Protein AF-A0A3D2BXC0-F1 (afdb_monomer_lite)

pLDDT: mean 96.41, std 3.08, range [80.19, 98.62]

Foldseek 3Di:
DVVDDDDPDDDPDDPVLVVVVVVVVVVVCVVVVLDPADKDWDWDADPVPRDIDTDDIGSHQDPVNVVVCVVPVPPRPD

Radius of gyration: 13.03 Å; chains: 1; bounding box: 36×25×29 Å

Sequence (78 aa):
TGDSITVAPALTLTDKEYQIMRNASIAVLREIGVDTGGSNVQFAVNPRDGRLIIIEMSPRLPRSSALASKATGFPIAK

Structure (mmCIF, N/CA/C/O backbone):
data_AF-A0A3D2BXC0-F1
#
_entry.id   AF-A0A3D2BXC0-F1
#
loop_
_atom_site.group_PDB
_atom_site.id
_atom_site.type_symbol
_atom_site.label_atom_id
_atom_site.label_alt_id
_atom_site.label_comp_id
_atom_site.label_asym_id
_atom_site.label_entity_id
_atom_site.label_seq_id
_atom_site.pdbx_PDB_ins_code
_atom_site.Cartn_x
_atom_site.Cartn_y
_atom_site.Cartn_z
_atom_site.occupancy
_atom_site.B_iso_or_equiv
_atom_site.auth_seq_id
_atom_site.auth_comp_id
_atom_site.auth_asym_id
_atom_site.auth_atom_id
_atom_site.pdbx_PDB_model_num
ATOM 1 N N . THR A 1 1 ? 1.835 14.646 -0.636 1.00 80.19 1 THR A N 1
ATOM 2 C CA . THR A 1 1 ? 2.237 14.219 0.729 1.00 80.19 1 THR A CA 1
ATOM 3 C C . THR A 1 1 ? 3.485 14.906 1.282 1.00 80.19 1 THR A C 1
ATOM 5 O O . THR A 1 1 ? 3.766 14.736 2.458 1.00 80.19 1 THR A O 1
ATOM 8 N N . GLY A 1 2 ? 4.257 15.661 0.487 1.00 88.38 2 GLY A N 1
ATOM 9 C CA . GLY A 1 2 ? 5.589 16.140 0.885 1.00 88.38 2 GLY A CA 1
ATOM 10 C C . GLY A 1 2 ? 5.662 17.143 2.039 1.00 88.38 2 GLY A C 1
ATOM 11 O O . GLY A 1 2 ? 6.713 17.206 2.664 1.00 88.38 2 GLY A O 1
ATOM 12 N N . ASP A 1 3 ? 4.569 17.856 2.311 1.00 96.19 3 ASP A N 1
ATOM 13 C CA . ASP A 1 3 ? 4.495 18.911 3.334 1.00 96.19 3 ASP A CA 1
ATOM 14 C C . ASP A 1 3 ? 3.679 18.467 4.560 1.00 96.19 3 ASP A C 1
ATOM 16 O O . ASP A 1 3 ? 3.296 19.269 5.407 1.00 96.19 3 ASP A O 1
ATOM 20 N N . SER A 1 4 ? 3.367 17.173 4.648 1.00 95.88 4 SER A N 1
ATOM 21 C CA . SER A 1 4 ? 2.585 16.591 5.736 1.00 95.88 4 SER A CA 1
ATOM 22 C C . SER A 1 4 ? 3.491 15.830 6.697 1.00 95.88 4 SER A C 1
ATOM 24 O O . SER A 1 4 ? 4.428 15.149 6.276 1.00 95.88 4 SER A O 1
ATOM 26 N N . ILE A 1 5 ? 3.164 15.863 7.990 1.00 97.81 5 ILE A N 1
ATOM 27 C CA . ILE A 1 5 ? 3.691 14.870 8.930 1.00 97.81 5 ILE A CA 1
ATOM 28 C C . ILE A 1 5 ? 3.093 13.516 8.543 1.00 97.81 5 ILE A C 1
ATOM 30 O O . ILE A 1 5 ? 1.882 13.391 8.362 1.00 97.81 5 ILE A O 1
ATOM 34 N N . THR A 1 6 ? 3.947 12.508 8.392 1.00 97.38 6 THR A N 1
ATOM 35 C CA . THR A 1 6 ? 3.541 11.147 8.027 1.00 97.38 6 THR A CA 1
ATOM 36 C C . THR A 1 6 ? 4.218 10.141 8.945 1.00 97.38 6 THR A C 1
ATOM 38 O O . THR A 1 6 ? 5.287 10.407 9.493 1.00 97.38 6 THR A O 1
ATOM 41 N N . VAL A 1 7 ? 3.574 8.992 9.135 1.00 97.44 7 VAL A N 1
ATOM 42 C CA . VAL A 1 7 ? 4.046 7.914 10.010 1.00 97.44 7 VAL A CA 1
ATOM 43 C C . VAL A 1 7 ? 4.004 6.583 9.269 1.00 97.44 7 VAL A C 1
ATOM 45 O O . VAL A 1 7 ? 3.252 6.421 8.306 1.00 97.44 7 VAL A O 1
ATOM 48 N N . ALA A 1 8 ? 4.812 5.631 9.729 1.00 96.88 8 ALA A N 1
ATOM 49 C CA . ALA A 1 8 ? 4.776 4.245 9.286 1.00 96.88 8 ALA A CA 1
ATOM 50 C C . ALA A 1 8 ? 4.796 3.321 10.521 1.00 96.88 8 ALA A C 1
ATOM 52 O O . ALA A 1 8 ? 5.621 3.559 11.407 1.00 96.88 8 ALA A O 1
ATOM 53 N N . PRO A 1 9 ? 3.940 2.278 10.591 1.00 97.81 9 PRO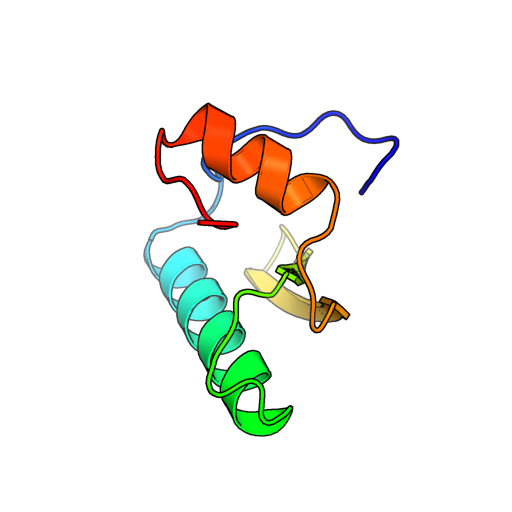 A N 1
ATOM 54 C CA . PRO A 1 9 ? 2.942 1.864 9.593 1.00 97.81 9 PRO A CA 1
ATOM 55 C C . PRO A 1 9 ? 1.639 2.692 9.651 1.00 97.81 9 PRO A C 1
ATOM 57 O O . PRO A 1 9 ? 1.529 3.651 10.412 1.00 97.81 9 PRO A O 1
ATOM 60 N N .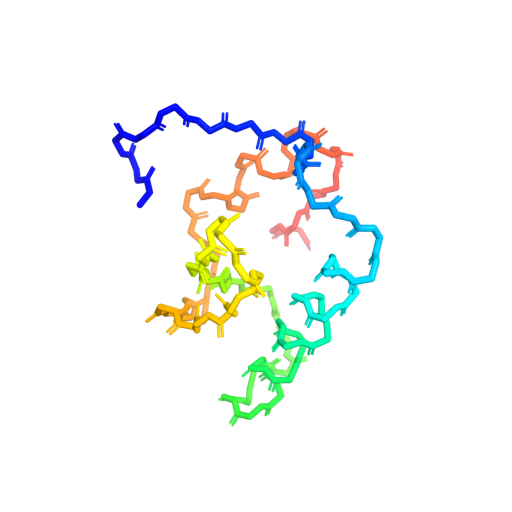 ALA A 1 10 ? 0.644 2.320 8.835 1.00 97.75 10 ALA A N 1
ATOM 61 C CA . ALA A 1 10 ? -0.724 2.822 8.980 1.00 97.75 10 ALA A CA 1
ATOM 62 C C . ALA A 1 10 ? -1.312 2.375 10.332 1.00 97.75 10 ALA A C 1
ATOM 64 O O . ALA A 1 10 ? -1.137 1.224 10.721 1.00 97.75 10 ALA A O 1
ATOM 65 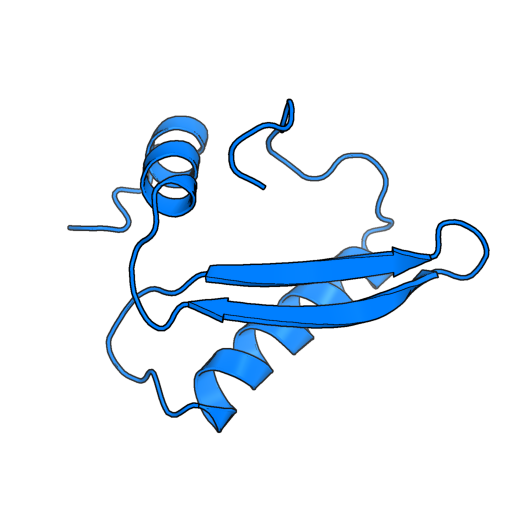N N . LEU A 1 11 ? -2.000 3.282 11.037 1.00 98.06 11 LEU A N 1
ATOM 66 C CA . LEU A 1 11 ? -2.417 3.063 12.432 1.00 98.06 11 LEU A CA 1
ATOM 67 C C . LEU A 1 11 ? -3.924 2.849 12.620 1.00 98.06 11 LEU A C 1
ATOM 69 O O . LEU A 1 11 ? -4.330 2.203 13.578 1.00 98.06 11 LEU A O 1
ATOM 73 N N . THR A 1 12 ? -4.759 3.410 11.743 1.00 98.25 12 THR A N 1
ATOM 74 C CA . THR A 1 12 ? -6.215 3.524 11.967 1.00 98.25 12 THR A CA 1
ATOM 75 C C . THR A 1 12 ? -7.058 2.735 10.970 1.00 98.25 12 THR A C 1
ATOM 77 O O . THR A 1 12 ? -8.261 2.954 10.892 1.00 98.25 12 THR A O 1
ATOM 80 N N . LEU A 1 13 ? -6.440 1.859 10.179 1.00 98.19 13 LEU A N 1
ATOM 81 C CA . LEU A 1 13 ? -7.163 0.945 9.301 1.00 98.19 13 LEU A CA 1
ATOM 82 C C . LEU A 1 13 ? -7.385 -0.372 10.031 1.00 98.19 13 LEU A C 1
ATOM 84 O O . LEU A 1 13 ? -6.464 -0.906 10.653 1.00 98.19 13 LEU A O 1
ATOM 88 N N . THR A 1 14 ? -8.585 -0.925 9.906 1.00 98.44 14 THR A N 1
ATOM 89 C CA . THR A 1 14 ? -8.794 -2.336 10.225 1.00 98.44 14 THR A CA 1
ATOM 90 C C . THR A 1 14 ? -7.987 -3.206 9.263 1.00 98.44 14 THR A C 1
ATOM 92 O O . THR A 1 14 ? -7.670 -2.793 8.145 1.00 98.44 14 THR A O 1
ATOM 95 N N . ASP A 1 15 ? -7.695 -4.447 9.657 1.00 98.44 15 ASP A N 1
ATOM 96 C CA . ASP A 1 15 ? -6.995 -5.378 8.765 1.00 98.44 15 ASP A CA 1
ATOM 97 C C . ASP A 1 15 ? -7.749 -5.558 7.434 1.00 98.44 15 ASP A C 1
ATOM 99 O O . ASP A 1 15 ? -7.143 -5.502 6.369 1.00 98.44 15 ASP A O 1
ATOM 103 N N . LYS A 1 16 ? -9.088 -5.634 7.461 1.00 98.19 16 LYS A N 1
ATOM 104 C CA . LYS A 1 16 ? -9.908 -5.744 6.242 1.00 98.19 16 LYS A CA 1
ATOM 105 C C . LYS A 1 16 ? -9.706 -4.563 5.289 1.00 98.19 16 LYS A C 1
ATOM 107 O O . LYS A 1 16 ? -9.499 -4.773 4.096 1.00 98.19 16 LYS A O 1
ATOM 112 N N . GLU A 1 17 ? -9.745 -3.333 5.797 1.00 98.38 17 GLU A N 1
ATOM 113 C CA . GLU A 1 17 ? -9.512 -2.131 4.983 1.00 98.38 17 GLU A CA 1
ATOM 114 C C . GLU A 1 17 ? -8.076 -2.083 4.455 1.00 98.38 17 GLU A C 1
ATOM 116 O O . GLU A 1 17 ? -7.849 -1.749 3.289 1.00 98.38 17 GLU A O 1
ATOM 121 N N . TYR A 1 18 ? -7.107 -2.477 5.285 1.00 98.50 18 TYR A N 1
ATOM 122 C CA . TYR A 1 18 ? -5.709 -2.561 4.881 1.00 98.50 18 TYR A CA 1
ATOM 123 C C . TYR A 1 18 ? -5.505 -3.574 3.746 1.00 98.50 18 TYR A C 1
ATOM 125 O O . TYR A 1 18 ? -4.828 -3.262 2.765 1.00 98.50 18 TYR A O 1
ATOM 133 N N . GLN A 1 19 ? -6.135 -4.752 3.814 1.00 98.62 19 GLN A N 1
ATOM 134 C CA . GLN A 1 19 ? -6.065 -5.743 2.735 1.00 98.62 19 GLN A CA 1
ATOM 135 C C . GLN A 1 19 ? -6.697 -5.227 1.433 1.00 98.62 19 GLN A C 1
ATOM 137 O O . GLN A 1 19 ? -6.157 -5.479 0.355 1.00 98.62 19 GLN A O 1
ATOM 142 N N . ILE A 1 20 ? -7.792 -4.460 1.503 1.00 98.38 20 ILE A N 1
ATOM 143 C CA . ILE A 1 20 ? -8.387 -3.817 0.318 1.00 98.38 20 ILE A CA 1
ATOM 144 C C . ILE A 1 20 ? -7.393 -2.822 -0.299 1.00 98.38 20 ILE A C 1
ATOM 146 O O . ILE A 1 20 ? -7.128 -2.890 -1.502 1.00 98.38 20 ILE A O 1
ATOM 150 N N . MET A 1 21 ? -6.786 -1.953 0.516 1.00 98.62 21 MET A N 1
ATOM 151 C CA . MET A 1 21 ? -5.775 -0.991 0.059 1.00 98.62 21 MET A CA 1
ATOM 152 C C . MET A 1 21 ? -4.543 -1.687 -0.540 1.00 98.62 21 MET A C 1
ATOM 154 O O . MET A 1 21 ? -4.038 -1.274 -1.589 1.00 98.62 21 MET A O 1
ATOM 158 N N . ARG A 1 22 ? -4.085 -2.782 0.076 1.00 98.56 22 ARG A N 1
ATOM 159 C CA . ARG A 1 22 ? -2.982 -3.613 -0.423 1.00 98.56 22 ARG A CA 1
ATOM 160 C C . ARG A 1 22 ? -3.306 -4.212 -1.791 1.00 98.56 22 ARG A C 1
ATOM 162 O O . ARG A 1 22 ? -2.499 -4.100 -2.714 1.00 98.56 22 ARG A O 1
ATOM 169 N N . ASN A 1 23 ? -4.479 -4.828 -1.933 1.00 98.62 23 ASN A N 1
ATOM 170 C CA . ASN A 1 23 ? -4.902 -5.458 -3.184 1.00 98.62 23 ASN A CA 1
ATOM 171 C C . ASN A 1 23 ? -5.050 -4.424 -4.305 1.00 98.62 23 ASN A C 1
ATOM 173 O O . ASN A 1 23 ? -4.549 -4.647 -5.407 1.00 98.62 23 ASN A O 1
ATOM 177 N N . ALA A 1 24 ? -5.658 -3.272 -4.005 1.00 98.56 24 ALA A N 1
ATOM 178 C CA . ALA A 1 24 ? -5.760 -2.159 -4.943 1.00 98.56 24 ALA A CA 1
ATOM 179 C C . ALA A 1 24 ? -4.375 -1.649 -5.377 1.00 98.56 24 ALA A C 1
ATOM 181 O O . ALA A 1 24 ? -4.157 -1.430 -6.564 1.00 98.56 24 ALA A O 1
ATOM 182 N N . SER A 1 25 ? -3.414 -1.534 -4.452 1.00 98.25 25 SER A N 1
ATOM 183 C CA . SER A 1 25 ? -2.044 -1.105 -4.779 1.00 98.25 25 SER A CA 1
ATOM 184 C C . SER A 1 25 ? -1.387 -2.027 -5.809 1.00 98.25 25 SER A C 1
ATOM 186 O O . SER A 1 25 ? -0.828 -1.555 -6.794 1.00 98.25 25 SER A O 1
ATOM 188 N N . ILE A 1 26 ? -1.493 -3.346 -5.618 1.00 98.19 26 ILE A N 1
ATOM 189 C CA . ILE A 1 26 ? -0.929 -4.337 -6.548 1.00 98.19 26 ILE A CA 1
ATOM 190 C C . ILE A 1 26 ? -1.657 -4.296 -7.899 1.00 98.19 26 ILE A C 1
ATOM 192 O O . ILE A 1 26 ? -1.014 -4.391 -8.943 1.00 98.19 26 ILE A O 1
ATOM 196 N N . ALA A 1 27 ? -2.985 -4.147 -7.891 1.00 98.38 27 ALA A N 1
ATOM 197 C CA . ALA A 1 27 ? -3.780 -4.056 -9.114 1.00 98.38 27 ALA A CA 1
ATOM 198 C C . ALA A 1 27 ? -3.395 -2.833 -9.960 1.00 98.38 27 ALA A C 1
ATOM 200 O O . ALA A 1 27 ? -3.234 -2.963 -11.168 1.00 98.38 27 ALA A O 1
ATOM 201 N N . VAL A 1 28 ? -3.162 -1.679 -9.325 1.00 98.31 28 VAL A N 1
ATOM 202 C CA . VAL A 1 28 ? -2.704 -0.462 -10.012 1.00 98.31 28 VAL A CA 1
ATOM 203 C C . VAL A 1 28 ? -1.366 -0.682 -10.718 1.00 98.31 28 VAL A C 1
ATOM 205 O O . VAL A 1 28 ? -1.219 -0.274 -11.865 1.00 98.31 28 VAL A O 1
ATOM 208 N N . LEU A 1 29 ? -0.399 -1.347 -10.076 1.00 97.75 29 LEU A N 1
ATOM 209 C CA . LEU A 1 29 ? 0.891 -1.644 -10.715 1.00 97.75 29 LEU A CA 1
ATOM 210 C C . LEU A 1 29 ? 0.722 -2.518 -11.963 1.00 97.75 29 LEU A C 1
ATOM 212 O O . LEU A 1 29 ? 1.341 -2.235 -12.987 1.00 97.75 29 LEU A O 1
ATOM 216 N N . ARG A 1 30 ? -0.125 -3.552 -11.869 1.00 97.44 30 ARG A N 1
ATOM 217 C CA . ARG A 1 30 ? -0.406 -4.477 -12.977 1.00 97.44 30 ARG A CA 1
ATOM 218 C C . ARG A 1 30 ? -1.076 -3.773 -14.148 1.00 97.44 30 ARG A C 1
ATOM 220 O O . ARG A 1 30 ? -0.660 -3.973 -15.278 1.00 97.44 30 ARG A O 1
ATOM 227 N N . GLU A 1 31 ? -2.075 -2.942 -13.869 1.00 97.56 31 GLU A N 1
ATOM 228 C CA . GLU A 1 31 ? -2.817 -2.229 -14.910 1.00 97.56 31 GLU A CA 1
ATOM 229 C C . GLU A 1 31 ? -1.944 -1.190 -15.628 1.00 97.56 31 GLU A C 1
ATOM 231 O O . GLU A 1 31 ? -2.022 -1.034 -16.840 1.00 97.56 31 GLU A O 1
ATOM 236 N N . ILE A 1 32 ? -1.068 -0.499 -14.890 1.00 96.56 32 ILE A N 1
ATOM 237 C CA . ILE A 1 32 ? -0.134 0.477 -15.471 1.00 96.56 32 ILE A CA 1
ATOM 238 C C . ILE A 1 32 ? 1.041 -0.206 -16.199 1.00 96.56 32 ILE A C 1
ATOM 240 O O . ILE A 1 32 ? 1.710 0.438 -17.006 1.00 96.56 32 ILE A O 1
ATOM 244 N N . GLY A 1 33 ? 1.295 -1.495 -15.951 1.00 96.69 33 GLY A N 1
ATOM 245 C CA . GLY A 1 33 ? 2.367 -2.255 -16.604 1.00 96.69 33 GLY A CA 1
ATOM 246 C C . GLY A 1 33 ? 3.752 -2.028 -15.993 1.00 96.69 33 GLY A C 1
ATOM 247 O O . GLY A 1 33 ? 4.760 -2.030 -16.700 1.00 96.69 33 GLY A O 1
ATOM 248 N N . VAL A 1 34 ? 3.834 -1.792 -14.678 1.00 96.06 34 VAL A N 1
ATOM 249 C CA . VAL A 1 34 ? 5.129 -1.747 -13.977 1.00 96.06 34 VAL A CA 1
ATOM 250 C C . VAL A 1 34 ? 5.526 -3.165 -13.563 1.00 96.06 34 VAL A C 1
ATOM 252 O O . VAL A 1 34 ? 5.222 -3.604 -12.454 1.00 96.06 34 VAL A O 1
ATOM 255 N N . ASP A 1 35 ? 6.219 -3.871 -14.457 1.00 94.31 35 ASP A N 1
ATOM 256 C CA . ASP A 1 35 ? 6.553 -5.293 -14.270 1.00 94.31 35 ASP A CA 1
ATOM 257 C C . ASP A 1 35 ? 7.855 -5.534 -13.488 1.00 94.31 35 ASP A C 1
ATOM 259 O O . ASP A 1 35 ? 7.985 -6.524 -12.768 1.00 94.31 35 ASP A O 1
ATOM 263 N N . THR A 1 36 ? 8.837 -4.636 -13.613 1.00 92.88 36 THR A N 1
ATOM 264 C CA . THR A 1 36 ? 10.195 -4.835 -13.071 1.00 92.88 36 THR A CA 1
ATOM 265 C C . THR A 1 36 ? 10.707 -3.601 -12.332 1.00 92.88 36 THR A C 1
ATOM 267 O O . THR A 1 36 ? 11.760 -3.048 -12.654 1.00 92.88 36 THR A O 1
ATOM 270 N N . GLY A 1 37 ? 9.951 -3.127 -11.342 1.00 93.94 37 GLY A N 1
ATOM 271 C CA . GLY A 1 37 ? 10.362 -1.985 -10.532 1.00 93.94 37 GLY A CA 1
ATOM 272 C C . GLY A 1 37 ? 9.417 -1.673 -9.378 1.00 93.94 37 GLY A C 1
ATOM 273 O O . GLY A 1 37 ? 8.295 -2.167 -9.30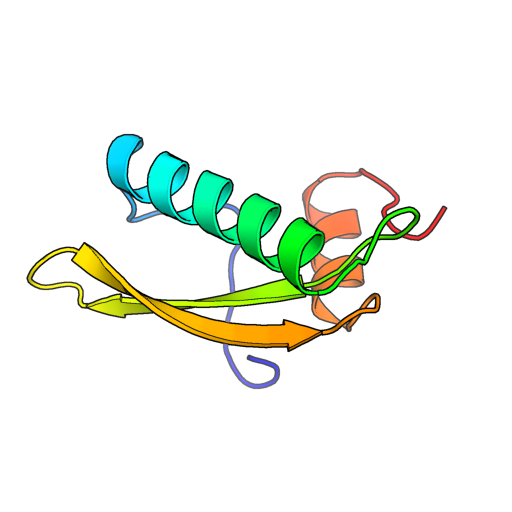3 1.00 93.94 37 GLY A O 1
ATOM 274 N N . GLY A 1 38 ? 9.890 -0.831 -8.460 1.00 94.38 38 GLY A N 1
ATOM 275 C CA . GLY A 1 38 ? 9.073 -0.290 -7.380 1.00 94.38 38 GLY A CA 1
ATOM 276 C C . GLY A 1 38 ? 8.288 0.944 -7.821 1.00 94.38 38 GLY A C 1
ATOM 277 O O . GLY A 1 38 ? 8.674 1.670 -8.738 1.00 94.38 38 GLY A O 1
ATOM 278 N N . SER A 1 39 ? 7.178 1.209 -7.142 1.00 96.88 39 SER A N 1
ATOM 279 C CA . SER A 1 39 ? 6.339 2.379 -7.393 1.00 96.88 39 SER A CA 1
ATOM 280 C C . SER A 1 39 ? 5.591 2.808 -6.138 1.00 96.88 39 SER A C 1
ATOM 282 O O . SER A 1 39 ? 5.569 2.090 -5.137 1.00 96.88 39 SER A O 1
ATOM 284 N N . ASN A 1 40 ? 4.986 3.992 -6.180 1.00 97.88 40 ASN A N 1
ATOM 285 C CA . ASN A 1 40 ? 4.199 4.528 -5.075 1.00 97.88 40 ASN A CA 1
ATOM 286 C C . ASN A 1 40 ? 2.763 4.807 -5.521 1.00 97.88 40 ASN A C 1
ATOM 288 O O . ASN A 1 40 ? 2.557 5.587 -6.445 1.00 97.88 40 ASN A O 1
ATOM 292 N N . VAL A 1 41 ? 1.794 4.214 -4.822 1.00 98.06 41 VAL A N 1
ATOM 293 C CA . VAL A 1 41 ? 0.358 4.462 -5.010 1.00 98.06 41 VAL A CA 1
ATOM 294 C C . VAL A 1 41 ? -0.157 5.269 -3.821 1.00 98.06 41 VAL A C 1
ATOM 296 O O . VAL A 1 41 ? 0.203 4.980 -2.676 1.00 98.06 41 VAL A O 1
ATOM 299 N N . GLN A 1 42 ? -0.981 6.282 -4.080 1.00 98.25 42 GLN A N 1
ATOM 300 C CA . GLN A 1 42 ? -1.586 7.127 -3.049 1.00 98.25 42 GLN A CA 1
ATOM 301 C C . GLN A 1 42 ? -3.103 6.976 -3.040 1.00 98.25 42 GLN A C 1
ATOM 303 O O . GLN A 1 42 ? -3.741 6.894 -4.090 1.00 98.25 42 GLN A O 1
ATOM 308 N N . PHE A 1 43 ? -3.675 6.983 -1.838 1.00 98.62 43 PHE A N 1
ATOM 309 C CA . PHE A 1 43 ? -5.101 6.790 -1.611 1.00 98.62 43 PHE A CA 1
ATOM 310 C C . PHE A 1 43 ? -5.672 7.870 -0.694 1.00 98.62 43 PHE A C 1
ATOM 312 O O . PHE A 1 43 ? -4.970 8.403 0.166 1.00 98.62 43 PHE A O 1
ATOM 319 N N . ALA A 1 44 ? -6.969 8.123 -0.840 1.00 98.44 44 ALA A N 1
ATOM 320 C CA . ALA A 1 44 ? -7.805 8.782 0.153 1.00 98.44 44 ALA A CA 1
ATOM 321 C C . ALA A 1 44 ? -8.794 7.763 0.733 1.00 98.44 44 ALA A C 1
ATOM 323 O O . ALA A 1 44 ? -9.355 6.952 -0.005 1.00 98.44 44 ALA A O 1
ATOM 324 N N . VAL A 1 45 ? -9.021 7.822 2.045 1.00 98.38 45 VAL A N 1
ATOM 325 C CA . VAL A 1 45 ? -10.033 7.020 2.744 1.00 98.38 45 VAL A CA 1
ATOM 326 C C . VAL A 1 45 ? -11.016 7.974 3.404 1.00 98.38 45 VAL A C 1
ATOM 328 O O . VAL A 1 45 ? -10.601 8.873 4.136 1.00 98.38 45 VAL A O 1
ATOM 331 N N . ASN A 1 46 ? -12.312 7.794 3.158 1.00 98.38 46 ASN A N 1
ATOM 332 C CA . ASN A 1 46 ? -13.338 8.498 3.919 1.00 98.38 46 ASN A CA 1
ATOM 333 C C . ASN A 1 46 ? -13.455 7.864 5.319 1.00 98.38 46 ASN A C 1
ATOM 335 O O . ASN A 1 46 ? -13.841 6.700 5.420 1.00 98.38 46 ASN A O 1
ATOM 339 N N . PRO A 1 47 ? -13.180 8.600 6.411 1.00 97.94 47 PRO A N 1
ATOM 340 C CA . PRO A 1 47 ? -13.171 8.032 7.760 1.00 97.94 47 PRO A CA 1
ATOM 341 C C . PRO A 1 47 ? -14.562 7.631 8.274 1.00 97.94 47 PRO A C 1
ATOM 343 O O . PRO A 1 47 ? -14.656 6.994 9.317 1.00 97.94 47 PRO A O 1
ATOM 346 N N . ARG A 1 48 ? -15.646 8.031 7.592 1.00 97.88 48 ARG A N 1
ATOM 347 C CA . ARG A 1 48 ? -17.019 7.716 8.020 1.00 97.88 48 ARG A CA 1
ATOM 348 C C . ARG A 1 48 ? -17.500 6.342 7.562 1.00 97.88 48 ARG A C 1
ATOM 350 O O . ARG A 1 48 ? -18.321 5.744 8.244 1.00 97.88 48 ARG A O 1
ATOM 357 N N . ASP A 1 49 ? -17.038 5.882 6.404 1.00 97.62 49 ASP A N 1
ATOM 358 C CA . ASP A 1 49 ? -17.562 4.683 5.735 1.00 97.62 49 ASP A CA 1
ATOM 359 C C . ASP A 1 49 ? -16.472 3.788 5.117 1.00 97.62 49 ASP A C 1
ATOM 361 O O . ASP A 1 49 ? -16.788 2.762 4.519 1.00 97.62 49 ASP A O 1
ATOM 365 N N . GLY A 1 50 ? -15.195 4.164 5.238 1.00 97.69 50 GLY A N 1
ATOM 366 C CA . GLY A 1 50 ? -14.070 3.407 4.693 1.00 97.69 50 GLY A CA 1
ATOM 367 C C . GLY A 1 50 ? -13.932 3.500 3.171 1.00 97.69 50 GLY A C 1
ATOM 368 O O . GLY A 1 50 ? -13.136 2.759 2.590 1.00 97.69 50 GLY A O 1
ATOM 369 N N . ARG A 1 51 ? -14.671 4.392 2.489 1.00 98.12 51 ARG A N 1
ATOM 370 C CA . ARG A 1 51 ? -14.587 4.529 1.027 1.00 98.12 51 ARG A CA 1
ATOM 371 C C . ARG A 1 51 ? -13.157 4.863 0.605 1.00 98.12 51 ARG A C 1
ATOM 373 O O . ARG A 1 51 ? -12.651 5.940 0.914 1.00 98.12 51 ARG A O 1
ATOM 380 N N . LEU A 1 52 ? -12.551 3.949 -0.150 1.00 98.12 52 LEU A N 1
ATOM 381 C CA . LEU A 1 52 ? -11.200 4.065 -0.688 1.00 98.12 52 LEU A CA 1
ATOM 382 C C . LEU A 1 52 ? -11.233 4.669 -2.098 1.00 98.12 52 LEU A C 1
ATOM 384 O O . LEU A 1 52 ? -11.966 4.198 -2.968 1.00 98.12 52 LEU A O 1
ATOM 388 N N . ILE A 1 53 ? -10.419 5.695 -2.333 1.00 98.44 53 ILE A N 1
ATOM 389 C CA . ILE A 1 53 ? -10.244 6.349 -3.636 1.00 98.44 53 ILE A CA 1
ATOM 390 C C . ILE A 1 53 ? -8.752 6.377 -3.965 1.00 98.44 53 ILE A C 1
ATOM 392 O O . ILE A 1 53 ? -7.939 6.739 -3.117 1.00 98.44 53 ILE A O 1
ATOM 396 N N . ILE A 1 54 ? -8.387 6.006 -5.193 1.00 98.12 54 ILE A N 1
ATOM 397 C CA . ILE A 1 54 ? -7.016 6.141 -5.704 1.00 98.12 54 ILE A CA 1
ATOM 398 C C . ILE A 1 54 ? -6.805 7.601 -6.117 1.00 98.12 54 ILE A C 1
ATOM 400 O O . ILE A 1 54 ? -7.616 8.148 -6.861 1.00 98.12 54 ILE A O 1
ATOM 404 N N . ILE A 1 55 ? -5.731 8.223 -5.631 1.00 98.00 55 ILE A N 1
ATOM 405 C CA . ILE A 1 55 ? -5.363 9.604 -5.974 1.00 98.00 55 ILE A CA 1
ATOM 406 C C . ILE A 1 55 ? -4.420 9.605 -7.176 1.00 98.00 55 ILE A C 1
ATOM 408 O O . ILE A 1 55 ? -4.708 10.225 -8.193 1.00 98.00 55 ILE A O 1
ATOM 412 N N . GLU A 1 56 ? -3.286 8.914 -7.052 1.00 97.62 56 GLU A N 1
ATOM 413 C CA . GLU A 1 56 ? -2.266 8.844 -8.096 1.00 97.62 56 GLU A CA 1
ATOM 414 C C . GLU A 1 56 ? -1.369 7.611 -7.939 1.00 97.62 56 GLU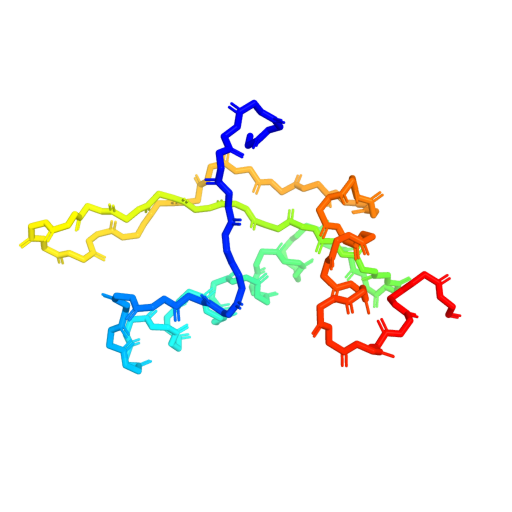 A C 1
ATOM 416 O O . GLU A 1 56 ? -1.350 6.942 -6.899 1.00 97.62 56 GLU A O 1
ATOM 421 N N . MET A 1 57 ? -0.580 7.362 -8.981 1.00 97.56 57 MET A N 1
ATOM 422 C CA . MET A 1 57 ? 0.479 6.367 -9.033 1.00 97.56 57 MET A CA 1
ATOM 423 C C . MET A 1 57 ? 1.730 7.004 -9.639 1.00 97.56 57 MET A C 1
ATOM 425 O O . MET A 1 57 ? 1.685 7.567 -10.731 1.00 97.56 57 MET A O 1
ATOM 429 N N . SER A 1 58 ? 2.856 6.899 -8.940 1.00 96.56 58 SER A N 1
ATOM 430 C CA . SER A 1 58 ? 4.172 7.295 -9.441 1.00 96.56 58 SER A CA 1
ATOM 431 C C . SER A 1 58 ? 4.931 6.051 -9.921 1.00 96.56 58 SER A C 1
ATOM 433 O O . SER A 1 58 ? 5.353 5.272 -9.058 1.00 96.56 58 SER A O 1
ATOM 435 N N . PRO A 1 59 ? 5.169 5.870 -11.240 1.00 94.75 59 PRO A N 1
ATOM 436 C CA . PRO A 1 59 ? 5.854 4.702 -11.813 1.00 94.75 59 PRO A CA 1
ATOM 437 C C . PRO A 1 59 ? 7.382 4.787 -11.637 1.00 94.75 59 PRO A C 1
ATOM 439 O O . PRO A 1 59 ? 8.159 4.674 -12.581 1.00 94.75 59 PRO A O 1
ATOM 442 N N . ARG A 1 60 ? 7.820 5.122 -10.423 1.00 94.00 60 ARG A N 1
ATOM 443 C CA . ARG A 1 60 ? 9.218 5.305 -10.020 1.00 94.00 60 ARG A CA 1
ATOM 444 C C . ARG A 1 60 ? 9.314 5.340 -8.501 1.00 94.00 60 ARG A C 1
ATOM 446 O O . ARG A 1 60 ? 8.307 5.302 -7.800 1.00 94.00 60 ARG A O 1
ATOM 453 N N . LEU A 1 61 ? 10.530 5.501 -7.992 1.00 91.25 61 LEU A N 1
ATOM 454 C CA . LEU A 1 61 ? 10.824 5.660 -6.571 1.00 91.25 61 LEU A CA 1
ATOM 455 C C . LEU A 1 61 ? 10.806 7.153 -6.165 1.00 91.25 61 LEU A C 1
ATOM 457 O O . LEU A 1 61 ? 11.770 7.867 -6.443 1.00 91.25 61 LEU A O 1
ATOM 461 N N . PRO A 1 62 ? 9.723 7.681 -5.557 1.00 90.88 62 PRO A N 1
ATOM 462 C CA . PRO A 1 62 ? 9.690 9.052 -5.035 1.00 90.88 62 PRO A CA 1
ATOM 463 C C . PRO A 1 62 ? 10.366 9.165 -3.657 1.00 90.88 62 PRO A C 1
ATOM 465 O O . PRO A 1 62 ? 10.752 8.174 -3.049 1.00 90.88 62 PRO A O 1
ATOM 468 N N . ARG A 1 63 ? 10.419 10.378 -3.086 1.00 90.06 63 ARG A N 1
ATOM 469 C CA . ARG A 1 63 ? 10.938 10.625 -1.721 1.00 90.06 63 ARG A CA 1
ATOM 470 C C . ARG A 1 63 ? 10.343 9.692 -0.652 1.00 90.06 63 ARG A C 1
ATOM 472 O O . ARG A 1 63 ? 11.039 9.323 0.290 1.00 90.06 63 ARG A O 1
ATOM 479 N N . SER A 1 64 ? 9.079 9.287 -0.800 1.00 92.00 64 SER A N 1
ATOM 480 C CA . SER A 1 64 ? 8.415 8.367 0.130 1.00 92.00 64 SER A CA 1
ATOM 481 C C . SER A 1 64 ? 8.984 6.943 0.107 1.00 92.00 64 SER A C 1
ATOM 483 O O . SER A 1 64 ? 8.942 6.282 1.141 1.00 92.00 64 SER A O 1
ATOM 485 N N . SER A 1 65 ? 9.581 6.463 -0.993 1.00 94.25 65 SER A N 1
ATOM 486 C CA . SER A 1 65 ? 10.230 5.141 -1.005 1.00 94.25 65 SER A CA 1
ATOM 487 C C . SER A 1 65 ? 11.548 5.142 -0.223 1.00 94.25 65 SER A C 1
ATOM 489 O O . SER A 1 65 ? 11.863 4.166 0.458 1.00 94.25 65 SER A O 1
ATOM 491 N N . ALA A 1 66 ? 12.293 6.252 -0.243 1.00 94.31 66 ALA A N 1
ATOM 492 C CA . ALA A 1 66 ? 13.487 6.420 0.582 1.00 94.31 66 ALA A CA 1
ATOM 493 C C . ALA A 1 66 ? 13.129 6.415 2.077 1.00 94.31 66 ALA A C 1
ATOM 495 O O . ALA A 1 66 ? 13.767 5.710 2.862 1.00 94.31 66 ALA A O 1
ATOM 496 N N . LEU A 1 67 ? 12.061 7.131 2.455 1.00 95.25 67 LEU A N 1
ATOM 497 C CA . LEU A 1 67 ? 11.512 7.094 3.813 1.00 95.25 67 LEU A CA 1
ATOM 498 C C . LEU A 1 67 ? 11.100 5.667 4.212 1.00 95.25 67 LEU A C 1
ATOM 500 O O . LEU A 1 67 ? 11.512 5.187 5.265 1.00 95.25 67 LEU A O 1
ATOM 504 N N . ALA A 1 68 ? 10.353 4.963 3.355 1.00 96.56 68 ALA A N 1
ATOM 505 C CA . ALA A 1 68 ? 9.922 3.587 3.609 1.00 96.56 68 ALA A CA 1
ATOM 506 C C . ALA A 1 68 ? 11.104 2.614 3.760 1.00 96.56 68 ALA A C 1
ATOM 508 O O . ALA A 1 68 ? 11.090 1.752 4.639 1.00 96.56 68 ALA A O 1
ATOM 509 N N . SER A 1 69 ? 12.160 2.787 2.959 1.00 97.25 69 SER A N 1
ATOM 510 C CA . SER A 1 69 ? 13.378 1.975 3.063 1.00 97.25 69 SER A CA 1
ATOM 511 C C . SER A 1 69 ? 14.061 2.159 4.419 1.00 97.25 69 SER A C 1
ATOM 513 O O . SER A 1 69 ? 14.533 1.195 5.017 1.00 97.25 69 SER A O 1
ATOM 515 N N . LYS A 1 70 ? 14.088 3.392 4.943 1.00 97.19 70 LYS A N 1
ATOM 516 C CA . LYS A 1 70 ? 14.626 3.670 6.283 1.00 97.19 70 LYS A CA 1
ATOM 517 C C . LYS A 1 70 ? 13.734 3.137 7.399 1.00 97.19 70 LYS A C 1
ATOM 519 O O . LYS A 1 70 ? 14.265 2.602 8.363 1.00 97.19 70 LYS A O 1
ATOM 524 N N . ALA A 1 71 ? 12.416 3.245 7.255 1.00 97.06 71 ALA A N 1
ATOM 525 C CA . ALA A 1 71 ? 11.468 2.764 8.257 1.00 97.06 71 ALA A CA 1
ATOM 526 C C . ALA A 1 71 ? 11.468 1.231 8.396 1.00 97.06 71 ALA A C 1
ATOM 528 O O . ALA A 1 71 ? 11.245 0.715 9.486 1.00 97.06 71 ALA A O 1
ATOM 529 N N . THR A 1 72 ? 11.711 0.504 7.302 1.00 97.19 72 THR A N 1
ATOM 530 C CA . THR A 1 72 ? 11.611 -0.968 7.265 1.00 97.19 72 THR A CA 1
ATOM 531 C C . THR A 1 72 ? 12.959 -1.686 7.258 1.00 97.19 72 THR A C 1
ATOM 533 O O . THR A 1 72 ? 13.014 -2.880 7.528 1.00 97.19 72 THR A O 1
ATOM 536 N N . GLY A 1 73 ? 14.044 -0.994 6.898 1.00 97.56 73 GLY A N 1
ATOM 537 C CA . GLY A 1 73 ? 15.342 -1.614 6.622 1.00 97.56 73 GLY A CA 1
ATOM 538 C C . GLY A 1 73 ? 15.427 -2.314 5.259 1.00 97.56 73 GLY A C 1
ATOM 539 O O . GLY A 1 73 ? 16.502 -2.784 4.891 1.00 97.56 73 GLY A O 1
ATOM 540 N N . PHE A 1 74 ? 14.338 -2.358 4.482 1.00 97.38 74 PHE A N 1
ATOM 541 C CA . PHE A 1 74 ? 14.324 -2.966 3.153 1.00 97.38 74 PHE A CA 1
ATOM 542 C C . PHE A 1 74 ? 14.852 -1.975 2.099 1.00 97.38 74 PHE A C 1
ATOM 544 O O . PHE A 1 74 ? 14.284 -0.892 1.941 1.00 97.38 74 PHE A O 1
ATOM 551 N N . PRO A 1 75 ? 15.929 -2.289 1.357 1.00 95.50 75 PRO A N 1
ATOM 552 C CA . PRO A 1 75 ? 16.534 -1.343 0.426 1.00 95.50 75 PRO A CA 1
ATOM 553 C C . PRO A 1 75 ? 15.789 -1.320 -0.919 1.00 95.50 75 PRO A C 1
ATOM 555 O O . PRO A 1 75 ? 16.260 -1.897 -1.884 1.00 95.50 75 PRO A O 1
ATOM 558 N N . ILE A 1 76 ? 14.658 -0.607 -1.007 1.00 94.88 76 ILE A N 1
ATOM 559 C CA . ILE A 1 76 ? 13.755 -0.619 -2.185 1.00 94.88 76 ILE A CA 1
ATOM 560 C C . ILE A 1 76 ? 14.457 -0.259 -3.511 1.00 94.88 76 ILE A C 1
ATOM 562 O O . ILE A 1 76 ? 14.026 -0.689 -4.573 1.00 94.88 76 ILE A O 1
ATOM 566 N N . ALA A 1 77 ? 15.500 0.570 -3.461 1.00 93.12 77 ALA A N 1
ATOM 567 C CA . ALA A 1 77 ? 16.235 1.009 -4.647 1.00 93.12 77 ALA A CA 1
ATOM 568 C C . ALA A 1 77 ? 17.418 0.105 -5.042 1.00 93.12 77 ALA A C 1
ATOM 570 O O . ALA A 1 77 ? 18.020 0.365 -6.081 1.00 93.12 77 ALA A O 1
ATOM 571 N N . LYS A 1 78 ? 17.797 -0.870 -4.203 1.00 86.50 78 LYS A N 1
ATOM 572 C CA . LYS A 1 78 ? 18.822 -1.869 -4.540 1.00 86.50 78 LYS A CA 1
ATOM 573 C C . LYS A 1 78 ? 18.174 -3.044 -5.253 1.00 86.50 78 LYS A C 1
ATOM 575 O O . LYS A 1 78 ? 18.838 -3.564 -6.170 1.00 86.50 78 LYS A O 1
#

Secondary structure (DSSP, 8-state):
-TTS---SS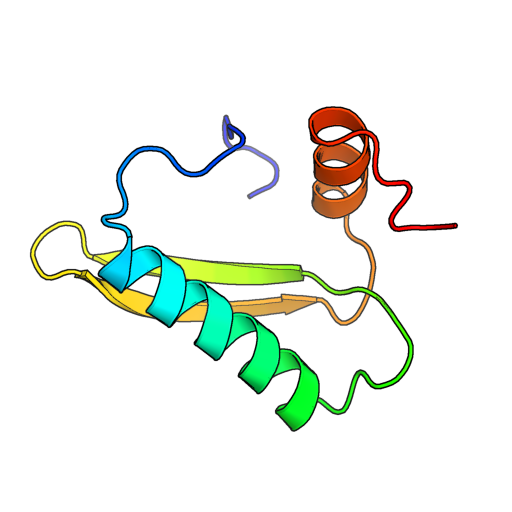--S--HHHHHHHHHHHHHHHHHHT--SS--EEEEEE-TTT--EEEEEEESS--HHHHHHHHHH---TT-